Protein AF-A0AA87YTM0-F1 (afdb_monomer_lite)

Sequence (127 aa):
MCTIYFECGLRLPLPPLLIQCMHHYQLAIPQLMPNGMRVFLGLIVLAGEAGIKLSVDDLLAIYYPQENSKDKGRYSMYPRRKKQVVGEMKNADRYWQDHYFFMHVNEKSIGGLANAFYPLWGTLRKC

Structure (mmCIF, N/CA/C/O backbone):
data_AF-A0AA87YTM0-F1
#
_entry.id   AF-A0AA87YTM0-F1
#
loop_
_atom_site.group_PDB
_atom_site.id
_atom_site.type_symbol
_atom_site.label_atom_id
_atom_site.label_alt_id
_atom_site.label_comp_id
_atom_site.label_asym_id
_atom_site.label_entity_id
_atom_site.label_seq_id
_atom_site.pdbx_PDB_ins_code
_atom_site.Cartn_x
_atom_site.Cartn_y
_atom_site.Cartn_z
_atom_site.occupancy
_atom_site.B_iso_or_equiv
_atom_site.auth_seq_id
_atom_site.auth_comp_id
_atom_site.auth_asym_id
_atom_site.auth_atom_id
_atom_site.pdbx_PDB_model_num
ATOM 1 N N . MET A 1 1 ? 21.296 -19.669 4.370 1.00 29.45 1 MET A N 1
ATOM 2 C CA . MET A 1 1 ? 19.980 -19.775 3.701 1.00 29.45 1 MET A CA 1
ATOM 3 C C . MET A 1 1 ? 19.037 -18.797 4.378 1.00 29.45 1 MET A C 1
ATOM 5 O O . MET A 1 1 ? 18.770 -18.973 5.555 1.00 29.45 1 MET A O 1
ATOM 9 N N . CYS A 1 2 ? 18.636 -17.722 3.696 1.00 29.33 2 CYS A N 1
ATOM 10 C CA . CYS A 1 2 ? 17.727 -16.705 4.234 1.00 29.33 2 CYS A CA 1
ATOM 11 C C . CYS A 1 2 ? 16.368 -16.869 3.542 1.00 29.33 2 CYS A C 1
ATOM 13 O O . CYS A 1 2 ? 16.129 -16.307 2.478 1.00 29.33 2 CYS A O 1
ATOM 15 N N . THR A 1 3 ? 15.516 -17.722 4.103 1.00 32.91 3 THR A N 1
ATOM 16 C CA . THR A 1 3 ? 14.227 -18.151 3.532 1.00 32.91 3 THR A CA 1
ATOM 17 C C . THR A 1 3 ? 13.047 -17.348 4.096 1.00 32.91 3 THR A C 1
ATOM 19 O O . THR A 1 3 ? 11.972 -17.885 4.314 1.00 32.91 3 THR A O 1
ATOM 22 N N . ILE A 1 4 ? 13.222 -16.048 4.361 1.00 45.62 4 ILE A N 1
ATOM 23 C CA . ILE A 1 4 ? 12.243 -15.264 5.147 1.00 45.62 4 ILE A CA 1
ATOM 24 C C . ILE A 1 4 ? 11.186 -14.562 4.265 1.00 45.62 4 ILE A C 1
ATOM 26 O O . ILE A 1 4 ? 10.232 -13.981 4.772 1.00 45.62 4 ILE A O 1
ATOM 30 N N . TYR A 1 5 ? 11.292 -14.600 2.932 1.00 50.00 5 TYR A N 1
ATOM 31 C CA . TYR A 1 5 ? 10.434 -13.760 2.079 1.00 50.00 5 TYR A CA 1
ATOM 32 C C . TYR A 1 5 ? 8.954 -14.191 2.019 1.00 50.00 5 TYR A C 1
ATOM 34 O O . TYR A 1 5 ? 8.108 -13.359 1.700 1.00 50.00 5 TYR A O 1
ATOM 42 N N . PHE A 1 6 ? 8.615 -15.435 2.393 1.00 52.12 6 PHE A N 1
ATOM 43 C CA . PHE A 1 6 ? 7.236 -15.951 2.337 1.00 52.12 6 PHE A CA 1
ATOM 44 C C . PHE A 1 6 ? 6.718 -16.609 3.624 1.00 52.12 6 PHE A C 1
ATOM 46 O O . PHE A 1 6 ? 5.615 -17.150 3.598 1.00 52.12 6 PHE A O 1
ATOM 53 N N . GLU A 1 7 ? 7.418 -16.532 4.762 1.00 47.88 7 GLU A N 1
ATOM 54 C CA . GLU A 1 7 ? 6.869 -17.055 6.033 1.00 47.88 7 GLU A CA 1
ATOM 55 C C . GLU A 1 7 ? 5.583 -16.329 6.473 1.00 47.88 7 GLU A C 1
ATOM 57 O O . GLU A 1 7 ? 4.772 -16.888 7.203 1.00 47.88 7 GLU A O 1
ATOM 62 N N . CYS A 1 8 ? 5.326 -15.117 5.965 1.00 54.12 8 CYS A N 1
ATOM 63 C CA . CYS A 1 8 ? 4.053 -14.417 6.174 1.00 54.12 8 CYS A CA 1
ATOM 64 C C . CYS A 1 8 ? 2.902 -14.928 5.275 1.00 54.12 8 CYS A C 1
ATOM 66 O O . CYS A 1 8 ? 1.765 -14.481 5.435 1.00 54.12 8 CYS A O 1
ATOM 68 N N . GLY A 1 9 ? 3.189 -15.847 4.343 1.00 58.72 9 GLY A N 1
ATOM 69 C CA . GLY A 1 9 ? 2.250 -16.442 3.394 1.00 58.72 9 GLY A CA 1
ATOM 70 C C . GLY A 1 9 ? 1.859 -15.500 2.252 1.00 58.72 9 GLY A C 1
ATOM 71 O O . GLY A 1 9 ? 1.250 -14.453 2.463 1.00 58.72 9 GLY A O 1
ATOM 72 N N . LEU A 1 10 ? 2.148 -15.889 1.007 1.00 71.75 10 LEU A N 1
ATOM 73 C CA . LEU A 1 10 ? 1.472 -15.305 -0.154 1.00 71.75 10 LEU A CA 1
ATOM 74 C C . LEU A 1 10 ? -0.026 -15.628 -0.044 1.00 71.75 10 LEU A C 1
ATOM 76 O O . LEU A 1 10 ? -0.403 -16.798 -0.080 1.00 71.75 10 LEU A O 1
ATOM 80 N N . ARG A 1 11 ? -0.882 -14.608 0.074 1.00 76.00 11 ARG A N 1
ATOM 81 C CA . ARG A 1 11 ? -2.340 -14.792 0.089 1.00 76.00 11 ARG A CA 1
ATOM 82 C C . ARG A 1 11 ? -2.938 -14.394 -1.253 1.00 76.00 11 ARG A C 1
ATOM 84 O O . ARG A 1 11 ? -2.783 -13.251 -1.680 1.00 76.00 11 ARG A O 1
ATOM 91 N N . LEU A 1 12 ? -3.606 -15.356 -1.889 1.00 83.75 12 LEU A N 1
ATOM 92 C CA . LEU A 1 12 ? -4.377 -15.169 -3.112 1.00 83.75 12 LEU A CA 1
ATOM 93 C C . LEU A 1 12 ? -5.860 -15.493 -2.862 1.00 83.75 12 LEU A C 1
ATOM 95 O O . LEU A 1 12 ? -6.142 -16.438 -2.123 1.00 83.75 12 LEU A O 1
ATOM 99 N N . PRO A 1 13 ? -6.796 -14.754 -3.483 1.00 87.50 13 PRO A N 1
ATOM 100 C CA . PRO A 1 13 ? -6.552 -13.540 -4.262 1.00 87.50 13 PRO A CA 1
ATOM 101 C C . PRO A 1 13 ? -5.946 -12.426 -3.395 1.00 87.50 13 PRO A C 1
ATOM 103 O O . PRO A 1 13 ? -6.094 -12.421 -2.171 1.00 87.50 13 PRO A O 1
ATOM 106 N N . LEU A 1 14 ? -5.211 -11.509 -4.027 1.00 88.38 14 LEU A N 1
ATOM 107 C CA . LEU A 1 14 ? -4.641 -10.358 -3.337 1.00 88.38 14 LEU A CA 1
ATOM 108 C C . LEU A 1 14 ? -5.758 -9.578 -2.630 1.00 88.38 14 LEU A C 1
ATOM 110 O O . LEU A 1 14 ? -6.854 -9.456 -3.186 1.00 88.38 14 LEU A O 1
ATOM 114 N N . PRO A 1 15 ? -5.506 -9.023 -1.430 1.00 89.88 15 PRO A N 1
ATOM 115 C CA . PRO A 1 15 ? -6.541 -8.309 -0.703 1.00 89.88 15 PRO A CA 1
ATOM 116 C C . PRO A 1 15 ? -7.138 -7.166 -1.542 1.00 89.88 15 PRO A C 1
ATOM 118 O O . PRO A 1 15 ? -6.375 -6.334 -2.045 1.00 89.88 15 PRO A O 1
ATOM 121 N N . PRO A 1 16 ? -8.477 -7.060 -1.651 1.00 91.88 16 PRO A N 1
ATOM 122 C CA . PRO A 1 16 ? -9.138 -6.000 -2.411 1.00 91.88 16 PRO A CA 1
ATOM 123 C C . PRO A 1 16 ? -8.651 -4.597 -2.068 1.00 91.88 16 PRO A C 1
ATOM 125 O O . PRO A 1 16 ? -8.418 -3.771 -2.947 1.00 91.88 16 PRO A O 1
ATOM 128 N N . LEU A 1 17 ? -8.436 -4.368 -0.775 1.00 91.81 17 LEU A N 1
ATOM 129 C CA . LEU A 1 17 ? -8.009 -3.088 -0.243 1.00 91.81 17 LEU A CA 1
ATOM 130 C C . LEU A 1 17 ? -6.618 -2.679 -0.754 1.00 91.81 17 LEU A C 1
ATOM 132 O O . LEU A 1 17 ? -6.407 -1.519 -1.090 1.00 91.81 17 LEU A O 1
ATOM 136 N N . LEU A 1 18 ? -5.692 -3.636 -0.902 1.00 91.38 18 LEU A N 1
ATOM 137 C CA . LEU A 1 18 ? -4.386 -3.382 -1.513 1.00 91.38 18 LEU A CA 1
ATOM 138 C C . LEU A 1 18 ? -4.551 -2.942 -2.972 1.00 91.38 18 LEU A C 1
ATOM 140 O O . LEU A 1 18 ? -3.983 -1.931 -3.371 1.00 91.38 18 LEU A O 1
ATOM 144 N N . ILE A 1 19 ? -5.337 -3.683 -3.757 1.00 92.50 19 ILE A N 1
ATOM 145 C CA . ILE A 1 19 ? -5.548 -3.396 -5.184 1.00 92.50 19 ILE A CA 1
ATOM 146 C C . ILE A 1 19 ? -6.142 -1.993 -5.359 1.00 92.50 19 ILE A C 1
ATOM 148 O O . ILE A 1 19 ? -5.624 -1.190 -6.133 1.00 92.50 19 ILE A O 1
ATOM 152 N N . GLN A 1 20 ? -7.175 -1.670 -4.581 1.00 94.31 20 GLN A N 1
ATOM 153 C CA . GLN A 1 20 ? -7.848 -0.373 -4.624 1.00 94.31 20 GLN A CA 1
ATOM 154 C C . GLN A 1 20 ? -6.933 0.782 -4.193 1.00 94.31 20 GLN A C 1
ATOM 156 O O . GLN A 1 20 ? -6.939 1.834 -4.832 1.00 94.31 20 GLN A O 1
ATOM 161 N N . CYS A 1 21 ? -6.112 0.600 -3.156 1.00 93.69 21 CYS A N 1
ATOM 162 C CA . CYS A 1 21 ? -5.132 1.611 -2.755 1.00 93.69 21 CYS A CA 1
ATOM 163 C C . CYS A 1 21 ? -4.062 1.833 -3.828 1.00 93.69 21 CYS A C 1
ATOM 165 O O . CYS A 1 21 ? -3.731 2.977 -4.136 1.00 93.69 21 CYS A O 1
ATOM 167 N N . MET A 1 22 ? -3.536 0.763 -4.426 1.00 93.31 22 MET A N 1
ATOM 168 C CA . MET A 1 22 ? -2.539 0.878 -5.494 1.00 93.31 22 MET A CA 1
ATOM 169 C C . MET A 1 22 ? -3.121 1.570 -6.733 1.00 93.31 22 MET A C 1
ATOM 171 O O . MET A 1 22 ? -2.472 2.438 -7.316 1.00 93.31 22 MET A O 1
ATOM 175 N N . HIS A 1 23 ? -4.383 1.289 -7.062 1.00 94.12 23 HIS A N 1
ATOM 176 C CA . HIS A 1 23 ? -5.129 2.018 -8.085 1.00 94.12 23 HIS A CA 1
ATOM 177 C C . HIS A 1 23 ? -5.295 3.502 -7.764 1.00 94.12 23 HIS A C 1
ATOM 179 O O . HIS A 1 23 ? -5.056 4.347 -8.626 1.00 94.12 23 HIS A O 1
ATOM 185 N N . HIS A 1 24 ? -5.657 3.833 -6.522 1.00 93.94 24 HIS A N 1
ATOM 186 C CA . HIS A 1 24 ? -5.771 5.220 -6.074 1.00 93.94 24 HIS A CA 1
ATOM 187 C C . HIS A 1 24 ? -4.454 5.989 -6.277 1.00 93.94 24 HIS A C 1
ATOM 189 O O . HIS A 1 24 ? -4.457 7.091 -6.829 1.00 93.94 24 HIS A O 1
ATOM 195 N N . TYR A 1 25 ? -3.326 5.379 -5.906 1.00 93.06 25 TYR A N 1
ATOM 196 C CA . TYR A 1 25 ? -1.995 5.964 -6.082 1.00 93.06 25 TYR A CA 1
ATOM 197 C C . TYR A 1 25 ? -1.452 5.907 -7.516 1.00 93.06 25 TYR A C 1
ATOM 199 O O . TYR A 1 25 ? -0.405 6.507 -7.771 1.00 93.06 25 TYR A O 1
ATOM 207 N N . GLN A 1 26 ? -2.144 5.221 -8.434 1.00 93.75 26 GLN A N 1
ATOM 208 C CA . GLN A 1 26 ? -1.679 4.940 -9.798 1.00 93.75 26 GLN A CA 1
ATOM 209 C C . GLN A 1 26 ? -0.309 4.248 -9.821 1.00 93.75 26 GLN A C 1
ATOM 211 O O . GLN A 1 26 ? 0.568 4.572 -10.622 1.00 93.75 26 GLN A O 1
ATOM 216 N N . LEU A 1 27 ? -0.120 3.297 -8.907 1.00 93.81 27 LEU A N 1
ATOM 217 C CA . LEU A 1 27 ? 1.098 2.507 -8.792 1.00 93.81 27 LEU A CA 1
ATOM 218 C C . LEU A 1 27 ? 0.808 1.052 -9.137 1.00 93.81 27 LEU A C 1
ATOM 220 O O . LEU A 1 27 ? -0.177 0.476 -8.672 1.00 93.81 27 LEU A O 1
ATOM 224 N N . ALA A 1 28 ? 1.704 0.425 -9.893 1.00 90.81 28 ALA A N 1
ATOM 225 C CA . ALA A 1 28 ? 1.656 -1.020 -10.053 1.00 90.81 28 ALA A CA 1
ATOM 226 C C . ALA A 1 28 ? 2.074 -1.698 -8.740 1.00 90.81 28 ALA A C 1
ATOM 228 O O . ALA A 1 28 ? 3.002 -1.249 -8.066 1.00 90.81 28 ALA A O 1
ATOM 229 N N . ILE A 1 29 ? 1.442 -2.823 -8.393 1.00 89.00 29 ILE A N 1
ATOM 230 C CA . ILE A 1 29 ? 1.779 -3.599 -7.182 1.00 89.00 29 ILE A CA 1
ATOM 231 C C . ILE A 1 29 ? 3.286 -3.908 -7.077 1.00 89.00 29 ILE A C 1
ATOM 233 O O . ILE A 1 29 ? 3.837 -3.722 -5.994 1.00 89.00 29 ILE A O 1
ATOM 237 N N . PRO A 1 30 ? 4.001 -4.283 -8.160 1.00 87.25 30 PRO A N 1
ATOM 238 C CA . PRO A 1 30 ? 5.445 -4.504 -8.095 1.00 87.25 30 PRO A CA 1
ATOM 239 C C . PRO A 1 30 ? 6.251 -3.272 -7.668 1.00 87.25 30 PRO A C 1
ATOM 241 O O . PRO A 1 30 ? 7.353 -3.427 -7.155 1.00 87.25 30 PRO A O 1
ATOM 244 N N . GLN A 1 31 ? 5.747 -2.049 -7.853 1.00 90.88 31 GLN A N 1
ATOM 245 C CA . GLN A 1 31 ? 6.436 -0.839 -7.392 1.00 90.88 31 GLN A CA 1
ATOM 246 C C . GLN A 1 31 ? 6.445 -0.722 -5.863 1.00 90.88 31 GLN A C 1
ATOM 248 O O . GLN A 1 31 ? 7.236 0.043 -5.318 1.00 90.88 31 GLN A O 1
ATOM 253 N N . LEU A 1 32 ? 5.615 -1.493 -5.157 1.00 89.25 32 LEU A N 1
ATOM 254 C CA . LEU A 1 32 ? 5.630 -1.570 -3.705 1.00 89.25 32 LEU A CA 1
ATOM 255 C C . LEU A 1 32 ? 6.759 -2.496 -3.227 1.00 89.25 32 LEU A C 1
ATOM 257 O O . LEU A 1 32 ? 6.839 -3.668 -3.597 1.00 89.25 32 LEU A O 1
ATOM 261 N N . MET A 1 33 ? 7.630 -1.966 -2.373 1.00 87.88 33 MET A N 1
ATOM 262 C CA . MET A 1 33 ? 8.697 -2.737 -1.734 1.00 87.88 33 MET A CA 1
ATOM 263 C C . MET A 1 33 ? 8.122 -3.749 -0.727 1.00 87.88 33 MET A C 1
ATOM 265 O O . MET A 1 33 ? 7.034 -3.510 -0.189 1.00 87.88 33 MET A O 1
ATOM 269 N N . PRO A 1 34 ? 8.853 -4.827 -0.378 1.00 85.12 34 PRO A N 1
ATOM 270 C CA . PRO A 1 34 ? 8.355 -5.833 0.563 1.00 85.12 34 PRO A CA 1
ATOM 271 C C . PRO A 1 34 ? 7.940 -5.238 1.915 1.00 85.12 34 PRO A C 1
ATOM 273 O O . PRO A 1 34 ? 6.871 -5.563 2.424 1.00 85.12 34 PRO A O 1
ATOM 276 N N . ASN A 1 35 ? 8.707 -4.285 2.453 1.00 83.50 35 ASN A N 1
ATOM 277 C CA . ASN A 1 35 ? 8.313 -3.468 3.605 1.00 83.50 35 ASN A CA 1
ATOM 278 C C . ASN A 1 35 ? 6.930 -2.818 3.455 1.00 83.50 35 ASN A C 1
ATOM 280 O O . ASN A 1 35 ? 6.099 -2.919 4.355 1.00 83.50 35 ASN A O 1
ATOM 284 N N . GLY A 1 36 ? 6.661 -2.177 2.315 1.00 87.44 36 GLY A N 1
ATOM 285 C CA . GLY A 1 36 ? 5.357 -1.579 2.035 1.00 87.44 36 GLY A CA 1
ATOM 286 C C . GLY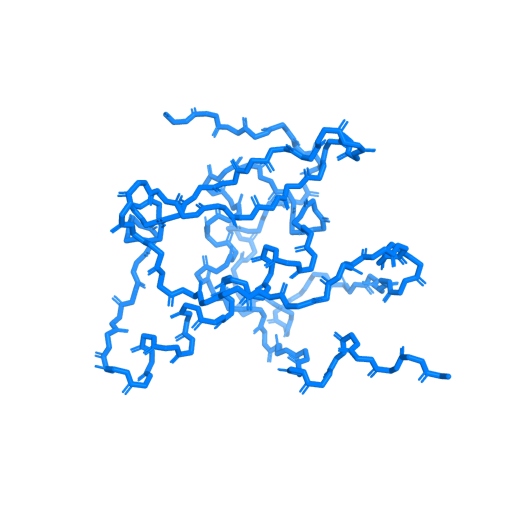 A 1 36 ? 4.241 -2.624 2.007 1.00 87.44 36 GLY A C 1
ATOM 287 O O . GLY A 1 36 ? 3.193 -2.416 2.616 1.00 87.44 36 GLY A O 1
ATOM 288 N N . MET A 1 37 ? 4.492 -3.775 1.377 1.00 87.12 37 MET A N 1
ATOM 289 C CA . MET A 1 37 ? 3.541 -4.889 1.328 1.00 87.12 37 MET A CA 1
ATOM 290 C C . MET A 1 37 ? 3.237 -5.441 2.727 1.00 87.12 37 MET A C 1
ATOM 292 O O . MET A 1 37 ? 2.073 -5.643 3.073 1.00 87.12 37 MET A O 1
ATOM 296 N N . ARG A 1 38 ? 4.263 -5.624 3.568 1.00 85.50 38 ARG A N 1
ATOM 297 C CA . ARG A 1 38 ? 4.102 -6.065 4.962 1.00 85.50 38 ARG A CA 1
ATOM 298 C C . ARG A 1 38 ? 3.265 -5.087 5.777 1.00 85.50 38 ARG A C 1
ATOM 300 O O . ARG A 1 38 ? 2.439 -5.529 6.567 1.00 85.50 38 ARG A O 1
ATOM 307 N N . VAL A 1 39 ? 3.445 -3.779 5.582 1.00 87.62 39 VAL A N 1
ATOM 308 C CA . VAL A 1 39 ? 2.626 -2.761 6.257 1.00 87.62 39 VAL A CA 1
ATOM 309 C C . VAL A 1 39 ? 1.159 -2.899 5.848 1.00 87.62 39 VAL A C 1
ATOM 311 O O . VAL A 1 39 ? 0.305 -2.983 6.725 1.00 87.62 39 VAL A O 1
ATOM 314 N N . PHE A 1 40 ? 0.859 -2.993 4.548 1.00 89.06 40 PHE A N 1
ATOM 315 C CA . PHE A 1 40 ? -0.517 -3.191 4.072 1.00 89.06 40 PHE A CA 1
ATOM 316 C C . PHE A 1 40 ? -1.160 -4.451 4.658 1.00 89.06 40 PHE A C 1
ATOM 318 O O . PHE A 1 40 ? -2.260 -4.388 5.204 1.00 89.06 40 PHE A O 1
ATOM 325 N N . LEU A 1 41 ? -0.471 -5.591 4.563 1.00 87.62 41 LEU A N 1
ATOM 326 C CA . LEU A 1 41 ? -0.984 -6.860 5.077 1.00 87.62 41 LEU A CA 1
ATOM 327 C C . LEU A 1 41 ? -1.148 -6.827 6.600 1.00 87.62 41 LEU A C 1
ATOM 329 O O . LEU A 1 41 ? -2.170 -7.285 7.105 1.00 87.62 41 LEU A O 1
ATOM 333 N N . GLY A 1 42 ? -0.191 -6.238 7.318 1.00 87.62 42 GLY A N 1
ATOM 334 C CA . GLY A 1 42 ? -0.259 -6.064 8.766 1.00 87.62 42 GLY A CA 1
ATOM 335 C C . GLY A 1 42 ? -1.464 -5.229 9.190 1.00 87.62 42 GLY A C 1
ATOM 336 O O . GLY A 1 42 ? -2.183 -5.626 10.098 1.00 87.62 42 GLY A O 1
ATOM 337 N N . LEU A 1 43 ? -1.745 -4.123 8.494 1.00 89.94 43 LEU A N 1
ATOM 338 C CA . LEU A 1 43 ? -2.924 -3.293 8.763 1.00 89.94 43 LEU A CA 1
ATOM 339 C C . LEU A 1 43 ? -4.234 -4.054 8.537 1.00 89.94 43 LEU A C 1
ATOM 341 O O . LEU A 1 43 ? -5.138 -3.964 9.362 1.00 89.94 43 LEU A O 1
ATOM 345 N N . ILE A 1 44 ? -4.326 -4.821 7.449 1.00 89.56 44 ILE A N 1
ATOM 346 C CA . ILE A 1 44 ? -5.515 -5.625 7.134 1.00 89.56 44 ILE A CA 1
ATOM 347 C C . ILE A 1 44 ? -5.749 -6.700 8.201 1.00 89.56 44 ILE A C 1
ATOM 349 O O . ILE A 1 44 ? -6.881 -6.872 8.647 1.00 89.56 44 ILE A O 1
ATOM 353 N N . VAL A 1 45 ? -4.694 -7.408 8.621 1.00 88.56 45 VAL A N 1
ATOM 354 C CA . VAL A 1 45 ? -4.786 -8.442 9.663 1.00 88.56 45 VAL A CA 1
ATOM 355 C C . VAL A 1 45 ? -5.181 -7.827 11.003 1.00 88.56 45 VAL A C 1
ATOM 357 O O . VAL A 1 45 ? -6.168 -8.265 11.585 1.00 88.56 45 VAL A O 1
ATOM 360 N N . LEU A 1 46 ? -4.488 -6.771 11.443 1.00 90.56 46 LEU A N 1
ATOM 361 C CA . LEU A 1 46 ? -4.778 -6.092 12.711 1.00 90.56 46 LEU A CA 1
ATOM 362 C C . LEU A 1 46 ? -6.208 -5.547 12.760 1.00 90.56 46 LEU A C 1
ATOM 364 O O . LEU A 1 46 ? -6.888 -5.671 13.775 1.00 90.56 46 LEU A O 1
ATOM 368 N N . ALA A 1 47 ? -6.689 -4.957 11.664 1.00 91.81 47 ALA A N 1
ATOM 369 C CA . ALA A 1 47 ? -8.064 -4.485 11.592 1.00 91.81 47 ALA A CA 1
ATOM 370 C C . ALA A 1 47 ? -9.072 -5.637 11.650 1.00 91.81 47 ALA A C 1
ATOM 372 O O . ALA A 1 47 ? -10.064 -5.533 12.366 1.00 91.81 47 ALA A O 1
ATOM 373 N N . GLY A 1 48 ? -8.796 -6.746 10.956 1.00 91.06 48 GLY A N 1
ATOM 374 C CA . GLY A 1 48 ? -9.617 -7.953 11.024 1.00 91.06 48 GLY A CA 1
ATOM 375 C C . GLY A 1 48 ? -9.707 -8.524 12.441 1.00 91.06 48 GLY A C 1
ATOM 376 O O . GLY A 1 48 ? -10.805 -8.824 12.904 1.00 91.06 48 GLY A O 1
ATOM 377 N N . GLU A 1 49 ? -8.582 -8.605 13.153 1.00 91.06 49 GLU A N 1
ATOM 378 C CA . GLU A 1 49 ? -8.524 -9.044 14.556 1.00 91.06 49 GLU A CA 1
ATOM 379 C C . GLU A 1 49 ? -9.282 -8.097 15.498 1.00 91.06 49 GLU A C 1
ATOM 381 O O . GLU A 1 49 ? -9.914 -8.546 16.452 1.00 91.06 49 GLU A O 1
ATOM 386 N N . ALA A 1 50 ? -9.278 -6.795 15.206 1.00 93.44 50 ALA A N 1
ATOM 387 C CA . ALA A 1 50 ? -10.021 -5.787 15.959 1.00 93.44 50 ALA A CA 1
ATOM 388 C C . ALA A 1 50 ? -11.511 -5.678 15.568 1.00 93.44 50 ALA A C 1
ATOM 390 O O . ALA A 1 50 ? -12.229 -4.857 16.139 1.00 93.44 50 ALA A O 1
ATOM 391 N N . GLY A 1 51 ? -11.989 -6.445 14.580 1.00 95.38 51 GLY A N 1
ATOM 392 C CA . GLY A 1 51 ? -13.354 -6.322 14.051 1.00 95.38 51 GLY A CA 1
ATOM 393 C C . GLY A 1 51 ? -13.617 -5.014 13.290 1.00 95.38 51 GLY A C 1
ATOM 394 O O . GLY A 1 51 ? -14.768 -4.613 13.115 1.00 95.38 51 GLY A O 1
ATOM 395 N N . ILE A 1 52 ? -12.561 -4.334 12.837 1.00 94.50 52 ILE A N 1
ATOM 396 C CA . ILE A 1 52 ? -12.620 -3.063 12.114 1.00 94.50 52 ILE A CA 1
ATOM 397 C C . ILE A 1 52 ? -12.603 -3.333 10.609 1.00 94.50 52 ILE A C 1
ATOM 399 O O . ILE A 1 52 ? -11.711 -3.991 10.074 1.00 94.50 52 ILE A O 1
ATOM 403 N N . LYS A 1 53 ? -13.564 -2.750 9.892 1.00 93.56 53 LYS A N 1
ATOM 404 C CA . LYS A 1 53 ? -13.566 -2.744 8.428 1.00 93.56 53 LYS A CA 1
ATOM 405 C C . LYS A 1 53 ? -12.805 -1.523 7.917 1.00 93.56 53 LYS A C 1
ATOM 407 O O . LYS A 1 53 ? -13.351 -0.428 7.912 1.00 93.56 53 LYS A O 1
ATOM 412 N N . LEU A 1 54 ? -11.567 -1.724 7.467 1.00 93.56 54 LEU A N 1
ATOM 413 C CA . LEU A 1 54 ? -10.782 -0.660 6.834 1.00 93.56 54 LEU A CA 1
ATOM 414 C C . LEU A 1 54 ? -11.312 -0.320 5.438 1.00 93.56 54 LEU A C 1
ATOM 416 O O . LEU A 1 54 ? -11.544 -1.207 4.611 1.00 93.56 54 LEU A O 1
ATOM 420 N N . SER A 1 55 ? -11.434 0.975 5.171 1.00 95.06 55 SER A N 1
ATOM 421 C CA . SER A 1 55 ? -11.614 1.540 3.836 1.00 95.06 55 SER A CA 1
ATOM 422 C C . SER A 1 55 ? -10.283 2.021 3.244 1.00 95.06 55 SER A C 1
ATOM 424 O O . SER A 1 55 ? -9.253 2.079 3.922 1.00 95.06 55 SER A O 1
ATOM 426 N N . VAL A 1 56 ? -10.299 2.375 1.953 1.00 93.94 56 VAL A N 1
ATOM 427 C CA . VAL A 1 56 ? -9.152 3.023 1.298 1.00 93.94 56 VAL A CA 1
ATOM 428 C C . VAL A 1 56 ? -8.824 4.333 2.012 1.00 93.94 56 VAL A C 1
ATOM 430 O O . VAL A 1 56 ? -7.667 4.546 2.356 1.00 93.94 56 VAL A O 1
ATOM 433 N N . ASP A 1 57 ? -9.826 5.163 2.307 1.00 94.81 57 ASP A N 1
ATOM 434 C CA . ASP A 1 57 ? -9.634 6.465 2.954 1.00 94.81 57 ASP A CA 1
ATOM 435 C C . ASP A 1 57 ? -8.990 6.340 4.338 1.00 94.81 57 ASP A C 1
ATOM 437 O O . ASP A 1 57 ? -8.100 7.125 4.672 1.00 94.81 57 ASP A O 1
ATOM 441 N N . ASP A 1 58 ? -9.353 5.307 5.107 1.00 94.75 58 ASP A N 1
ATOM 442 C CA . ASP A 1 58 ? -8.707 5.021 6.391 1.00 94.75 58 ASP A CA 1
ATOM 443 C C . ASP A 1 58 ? -7.209 4.788 6.202 1.00 94.75 58 ASP A C 1
ATOM 445 O O . ASP A 1 58 ? -6.396 5.425 6.874 1.00 94.75 58 ASP A O 1
ATOM 449 N N . LEU A 1 59 ? -6.829 3.931 5.245 1.00 92.81 59 LEU A N 1
ATOM 450 C CA . LEU A 1 59 ? -5.426 3.654 4.933 1.00 92.81 59 LEU A CA 1
ATOM 451 C C . LEU A 1 59 ? -4.681 4.907 4.475 1.00 92.81 59 LEU A C 1
ATOM 453 O O . LEU A 1 59 ? -3.577 5.162 4.963 1.00 92.81 59 LEU A O 1
ATOM 457 N N . LEU A 1 60 ? -5.289 5.708 3.596 1.00 92.25 60 LEU A N 1
ATOM 458 C CA . LEU A 1 60 ? -4.723 6.977 3.131 1.00 92.25 60 LEU A CA 1
ATOM 459 C C . LEU A 1 60 ? -4.526 7.972 4.286 1.00 92.25 60 LEU A C 1
ATOM 461 O O . LEU A 1 60 ? -3.611 8.803 4.230 1.00 92.25 60 LEU A O 1
ATOM 465 N N . ALA A 1 61 ? -5.361 7.903 5.327 1.00 92.88 61 ALA A N 1
ATOM 466 C CA . ALA A 1 61 ? -5.286 8.750 6.514 1.00 92.88 61 ALA A CA 1
ATOM 467 C C . ALA A 1 61 ? -4.216 8.300 7.525 1.00 92.88 61 ALA A C 1
ATOM 469 O O . ALA A 1 61 ? -3.746 9.124 8.317 1.00 92.88 61 ALA A O 1
ATOM 470 N N . ILE A 1 62 ? -3.797 7.029 7.504 1.00 94.31 62 ILE A N 1
ATOM 471 C CA . ILE A 1 62 ? -2.781 6.506 8.433 1.00 94.31 62 ILE A CA 1
ATOM 472 C C . ILE A 1 62 ? -1.399 6.328 7.806 1.00 94.31 62 ILE A C 1
ATOM 474 O O . ILE A 1 62 ? -0.407 6.577 8.490 1.00 94.31 62 ILE A O 1
ATOM 478 N N . TYR A 1 63 ? -1.308 5.967 6.527 1.00 93.94 63 TYR A N 1
ATOM 479 C CA . TYR A 1 63 ? -0.045 5.737 5.824 1.00 93.94 63 TYR A CA 1
ATOM 480 C C . TYR A 1 63 ? -0.033 6.423 4.453 1.00 93.94 63 TYR A C 1
ATOM 482 O O . TYR A 1 63 ? -1.067 6.778 3.891 1.00 93.94 63 TYR A O 1
ATOM 490 N N . TYR A 1 64 ? 1.166 6.634 3.918 1.00 93.12 64 TYR A N 1
ATOM 491 C CA . TYR A 1 64 ? 1.372 7.139 2.565 1.00 93.12 64 TYR A CA 1
ATOM 492 C C . TYR A 1 64 ? 2.606 6.486 1.925 1.00 93.12 64 TYR A C 1
ATOM 494 O O . TYR A 1 64 ? 3.557 6.144 2.634 1.00 93.12 64 TYR A O 1
ATOM 502 N N . PRO A 1 65 ? 2.613 6.297 0.597 1.00 93.25 65 PRO A N 1
ATOM 503 C CA . PRO A 1 65 ? 3.778 5.824 -0.126 1.00 93.25 65 PRO A CA 1
ATOM 504 C C . PRO A 1 65 ? 4.825 6.933 -0.224 1.00 93.25 65 PRO A C 1
ATOM 506 O O . PRO A 1 65 ? 4.519 8.086 -0.533 1.00 93.25 65 PRO A O 1
ATOM 509 N N . GLN A 1 66 ? 6.081 6.563 -0.020 1.00 92.12 66 GLN A N 1
ATOM 510 C CA . GLN A 1 66 ? 7.234 7.417 -0.263 1.00 92.12 66 GLN A CA 1
ATOM 511 C C . GLN A 1 66 ? 8.217 6.673 -1.160 1.00 92.12 66 GLN A C 1
ATOM 513 O O . GLN A 1 66 ? 8.505 5.494 -0.940 1.00 92.12 66 GLN A O 1
ATOM 518 N N . GLU A 1 67 ? 8.706 7.367 -2.185 1.00 92.81 67 GLU A N 1
ATOM 519 C CA . GLU A 1 67 ? 9.684 6.813 -3.116 1.00 92.81 67 GLU A CA 1
ATOM 520 C C . GLU A 1 67 ? 11.014 6.555 -2.404 1.00 92.81 67 GLU A C 1
ATOM 522 O O . GLU A 1 67 ? 11.476 7.362 -1.589 1.00 92.81 67 GLU A O 1
ATOM 527 N N . ASN A 1 68 ? 11.635 5.422 -2.713 1.00 89.31 68 ASN A N 1
ATOM 528 C CA . ASN A 1 68 ? 12.941 5.080 -2.189 1.00 89.31 68 ASN A CA 1
ATOM 529 C C . ASN A 1 68 ? 14.022 5.920 -2.882 1.00 89.31 68 ASN A C 1
ATOM 531 O O . ASN A 1 68 ? 14.143 5.925 -4.104 1.00 89.31 68 ASN A O 1
ATOM 535 N N . SER A 1 69 ? 14.863 6.595 -2.097 1.00 87.62 69 SER A N 1
ATOM 536 C CA . SER A 1 69 ? 15.938 7.437 -2.635 1.00 87.62 69 SER A CA 1
ATOM 537 C C . SER A 1 69 ? 17.037 6.653 -3.361 1.00 87.62 69 SER A C 1
ATOM 539 O O . SER A 1 69 ? 17.735 7.224 -4.198 1.00 87.62 69 SER A O 1
ATOM 541 N N . LYS A 1 70 ? 17.199 5.362 -3.049 1.00 86.75 70 LYS A N 1
ATOM 542 C CA . LYS A 1 70 ? 18.209 4.465 -3.632 1.00 86.75 70 LYS A CA 1
ATOM 543 C C . LYS A 1 70 ? 17.659 3.571 -4.747 1.00 86.75 70 LYS A C 1
ATOM 545 O O . LYS A 1 70 ? 18.454 2.970 -5.458 1.00 86.75 70 LYS A O 1
ATOM 550 N N . ASP A 1 71 ? 16.338 3.476 -4.891 1.00 86.94 71 ASP A N 1
ATOM 551 C CA . ASP A 1 71 ? 15.667 2.608 -5.867 1.00 86.94 71 ASP A CA 1
ATOM 552 C C . ASP A 1 71 ? 14.451 3.344 -6.455 1.00 86.94 71 ASP A C 1
ATOM 554 O O . ASP A 1 71 ? 13.327 3.249 -5.955 1.00 86.94 71 ASP A O 1
ATOM 558 N N . LYS A 1 72 ? 14.711 4.174 -7.475 1.00 89.69 72 LYS A N 1
ATOM 559 C CA . LYS A 1 72 ? 13.697 5.042 -8.092 1.00 89.69 72 LYS A CA 1
ATOM 560 C C . LYS A 1 72 ? 12.561 4.225 -8.706 1.00 89.69 72 LYS A C 1
ATOM 562 O O . LYS A 1 72 ? 12.776 3.174 -9.304 1.00 89.69 72 LYS A O 1
ATOM 567 N N . GLY A 1 73 ? 11.341 4.735 -8.587 1.00 90.19 73 GLY A N 1
ATOM 568 C CA . GLY A 1 73 ? 10.124 4.047 -9.008 1.00 90.19 73 GLY A CA 1
ATOM 569 C C . GLY A 1 73 ? 9.668 2.941 -8.053 1.00 90.19 73 GLY A C 1
ATOM 570 O O . GLY A 1 73 ? 8.649 2.305 -8.337 1.00 90.19 73 GLY A O 1
ATOM 571 N N . ARG A 1 74 ? 10.375 2.718 -6.933 1.00 90.25 74 ARG A N 1
ATOM 572 C CA . ARG A 1 74 ? 9.930 1.849 -5.837 1.00 90.25 74 ARG A CA 1
ATOM 573 C C . ARG A 1 74 ? 9.477 2.662 -4.639 1.00 90.25 74 ARG A C 1
ATOM 575 O O . ARG A 1 74 ? 10.074 3.677 -4.290 1.00 90.25 74 ARG A O 1
ATOM 582 N N . TYR A 1 75 ? 8.451 2.165 -3.967 1.00 91.44 75 TYR A N 1
ATOM 583 C CA . TYR A 1 75 ? 7.776 2.862 -2.884 1.00 91.44 75 TYR A CA 1
ATOM 584 C C . TYR A 1 75 ? 7.708 1.992 -1.634 1.00 91.44 75 TYR A C 1
ATOM 586 O O . TYR A 1 75 ? 7.437 0.793 -1.697 1.00 91.44 75 TYR A O 1
ATOM 594 N N . SER A 1 76 ? 7.933 2.611 -0.481 1.00 89.56 76 SER A N 1
ATOM 595 C CA . SER A 1 76 ? 7.635 2.035 0.834 1.00 89.56 76 SER A CA 1
ATOM 596 C C . SER A 1 76 ? 6.490 2.805 1.484 1.00 89.56 76 SER A C 1
ATOM 598 O O . SER A 1 76 ? 6.266 3.970 1.162 1.00 89.56 76 SER A O 1
ATOM 600 N N . MET A 1 77 ? 5.770 2.163 2.401 1.00 90.69 77 MET A N 1
ATOM 601 C CA . MET A 1 77 ? 4.677 2.801 3.135 1.00 90.69 77 MET A CA 1
ATOM 602 C C . MET A 1 77 ? 5.197 3.384 4.441 1.00 90.69 77 MET A C 1
ATOM 604 O O . MET A 1 77 ? 5.755 2.660 5.264 1.00 90.69 77 MET A O 1
ATOM 608 N N . TYR A 1 78 ? 4.968 4.677 4.643 1.00 90.50 78 TYR A N 1
ATOM 609 C CA . TYR A 1 78 ? 5.352 5.388 5.854 1.00 90.50 78 TYR A CA 1
ATOM 610 C C . TYR A 1 78 ? 4.118 5.838 6.628 1.00 90.50 78 TYR A C 1
ATOM 612 O O . TYR A 1 78 ? 3.138 6.277 6.018 1.00 90.50 78 TYR A O 1
ATOM 620 N N . PRO A 1 79 ? 4.139 5.743 7.967 1.00 93.25 79 PRO A N 1
ATOM 621 C CA . PRO A 1 79 ? 3.043 6.239 8.774 1.00 93.25 79 PRO A CA 1
ATOM 622 C C . PRO A 1 79 ? 2.988 7.762 8.680 1.00 93.25 79 PRO A C 1
ATOM 624 O O . PRO A 1 79 ? 4.011 8.455 8.674 1.00 93.25 79 PRO A O 1
ATOM 627 N N . ARG A 1 80 ? 1.776 8.309 8.670 1.00 93.00 80 ARG A N 1
ATOM 628 C CA . ARG A 1 80 ? 1.576 9.735 8.914 1.00 93.00 80 ARG A CA 1
ATOM 629 C C . ARG A 1 80 ? 1.943 10.070 10.360 1.00 93.00 80 ARG A C 1
ATOM 631 O O . ARG A 1 80 ? 2.008 9.209 11.240 1.00 93.00 80 ARG A O 1
ATOM 638 N N . ARG A 1 81 ? 2.200 11.354 10.618 1.00 92.12 81 ARG A N 1
ATOM 639 C CA . ARG A 1 81 ? 2.667 11.850 11.920 1.00 92.12 81 ARG A CA 1
ATOM 640 C C . ARG A 1 81 ? 1.773 11.340 13.062 1.00 92.12 81 ARG A C 1
ATOM 642 O O . ARG A 1 81 ? 0.588 11.658 13.093 1.00 92.12 81 ARG A O 1
ATOM 649 N N . LYS A 1 82 ? 2.366 10.605 14.015 1.00 89.31 82 LYS A N 1
ATOM 650 C CA . LYS A 1 82 ? 1.685 9.989 15.177 1.00 89.31 82 LYS A CA 1
ATOM 651 C C . LYS A 1 82 ? 0.588 8.964 14.812 1.00 89.31 82 LYS A C 1
ATOM 653 O O . LYS A 1 82 ? -0.350 8.782 15.580 1.00 89.31 82 LYS A O 1
ATOM 658 N N . LYS A 1 83 ? 0.685 8.311 13.647 1.00 91.38 83 LYS A N 1
ATOM 659 C CA . LYS A 1 83 ? -0.261 7.282 13.163 1.00 91.38 83 LYS A CA 1
ATOM 660 C C . LYS A 1 83 ? 0.406 5.925 12.903 1.00 91.38 83 LYS A C 1
ATOM 662 O O . LYS A 1 83 ? -0.102 5.129 12.124 1.00 91.38 83 LYS A O 1
ATOM 667 N N . GLN A 1 84 ? 1.558 5.661 13.519 1.00 90.44 84 GLN A N 1
ATOM 668 C CA . GLN A 1 84 ? 2.218 4.366 13.387 1.00 90.44 84 GLN A CA 1
ATOM 669 C C . GLN A 1 84 ? 1.397 3.289 14.101 1.00 90.44 84 GLN A C 1
ATOM 671 O O . GLN A 1 84 ? 1.205 3.359 15.311 1.00 90.44 84 GLN A O 1
ATOM 676 N N . VAL A 1 85 ? 0.916 2.317 13.328 1.00 87.94 85 VAL A N 1
ATOM 677 C CA . VAL A 1 85 ? 0.143 1.167 13.823 1.00 87.94 85 VAL A CA 1
ATOM 678 C C . VAL A 1 85 ? 0.986 -0.100 13.738 1.00 87.94 85 VAL A C 1
ATOM 680 O O . VAL A 1 85 ? 1.062 -0.871 14.687 1.00 87.94 85 VAL A O 1
ATOM 683 N N . VAL A 1 86 ? 1.669 -0.292 12.608 1.00 83.75 86 VAL A N 1
ATOM 684 C CA . VAL A 1 86 ? 2.604 -1.400 12.412 1.00 83.75 86 VAL A CA 1
ATOM 685 C C . VAL A 1 86 ? 3.969 -0.998 12.973 1.00 83.75 86 VAL A C 1
ATOM 687 O O . VAL A 1 86 ? 4.528 0.037 12.591 1.00 83.75 86 VAL A O 1
ATOM 690 N N . GLY A 1 87 ? 4.478 -1.806 13.907 1.00 79.56 87 GL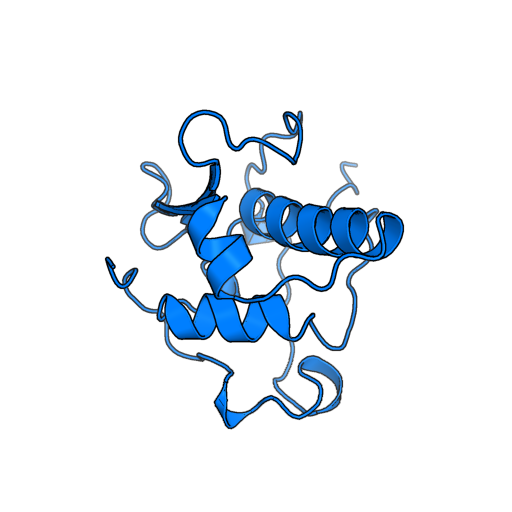Y A N 1
ATOM 691 C CA . GLY A 1 87 ? 5.771 -1.601 14.564 1.00 79.56 87 GLY A CA 1
ATOM 692 C C . GLY A 1 87 ? 6.968 -1.686 13.613 1.00 79.56 87 GLY A C 1
ATOM 693 O O . GLY A 1 87 ? 6.834 -1.976 12.423 1.00 79.56 87 GLY A O 1
ATOM 694 N N . GLU A 1 88 ? 8.159 -1.414 14.145 1.00 70.31 88 GLU A N 1
ATOM 695 C CA . GLU A 1 88 ? 9.398 -1.450 13.366 1.00 70.31 88 GLU A CA 1
ATOM 696 C C . GLU A 1 88 ? 9.686 -2.848 12.805 1.00 70.31 88 GLU A C 1
ATOM 698 O O . GLU A 1 88 ? 9.622 -3.859 13.508 1.00 70.31 88 GLU A O 1
ATOM 703 N N . MET A 1 89 ? 10.046 -2.901 11.522 1.00 71.69 89 MET A N 1
ATOM 704 C CA . MET A 1 89 ? 10.450 -4.132 10.850 1.00 71.69 89 MET A CA 1
ATOM 705 C C . MET A 1 89 ? 11.974 -4.240 10.860 1.00 71.69 89 MET A C 1
ATOM 707 O O . MET A 1 89 ? 12.671 -3.357 10.368 1.00 71.69 89 MET A O 1
ATOM 711 N N . LYS A 1 90 ? 12.499 -5.339 11.412 1.00 59.41 90 LYS A N 1
ATOM 712 C CA . LYS A 1 90 ? 13.946 -5.536 11.625 1.00 59.41 90 LYS A CA 1
ATOM 713 C C . LYS A 1 90 ? 14.733 -5.903 10.357 1.00 59.41 90 LYS A C 1
ATOM 715 O O . LYS A 1 90 ? 15.959 -5.853 10.372 1.00 59.41 90 LYS A O 1
ATOM 720 N N . ASN A 1 91 ? 14.058 -6.259 9.263 1.00 62.53 91 ASN A N 1
ATOM 721 C CA . ASN A 1 91 ? 14.715 -6.781 8.066 1.00 62.53 91 ASN A CA 1
ATOM 722 C C . ASN A 1 91 ? 14.931 -5.691 7.015 1.00 62.53 91 ASN A C 1
ATOM 724 O O . ASN A 1 91 ? 13.988 -5.140 6.450 1.00 62.53 91 ASN A O 1
ATOM 728 N N . ALA A 1 92 ? 16.203 -5.419 6.717 1.00 64.50 92 ALA A N 1
ATOM 729 C CA . ALA A 1 92 ? 16.575 -4.679 5.524 1.00 64.50 92 ALA A CA 1
ATOM 730 C C . ALA A 1 92 ? 16.338 -5.593 4.316 1.00 64.50 92 ALA A C 1
ATOM 732 O O . ALA A 1 92 ? 17.088 -6.547 4.124 1.00 64.50 92 ALA A O 1
ATOM 733 N N . ASP A 1 93 ? 15.307 -5.302 3.522 1.00 72.44 93 ASP A N 1
ATOM 734 C CA . ASP A 1 93 ? 14.927 -6.029 2.301 1.00 72.44 93 ASP A CA 1
ATOM 735 C C . ASP A 1 93 ? 15.978 -5.872 1.181 1.00 72.44 93 ASP A C 1
ATOM 737 O O . ASP A 1 93 ? 15.663 -5.477 0.069 1.00 72.44 93 ASP A O 1
ATOM 741 N N . ARG A 1 94 ? 17.269 -6.078 1.445 1.00 74.62 94 ARG A N 1
ATOM 742 C CA . ARG A 1 94 ? 18.301 -5.943 0.407 1.00 74.62 94 ARG A CA 1
ATOM 743 C C . ARG A 1 94 ? 18.134 -7.049 -0.628 1.00 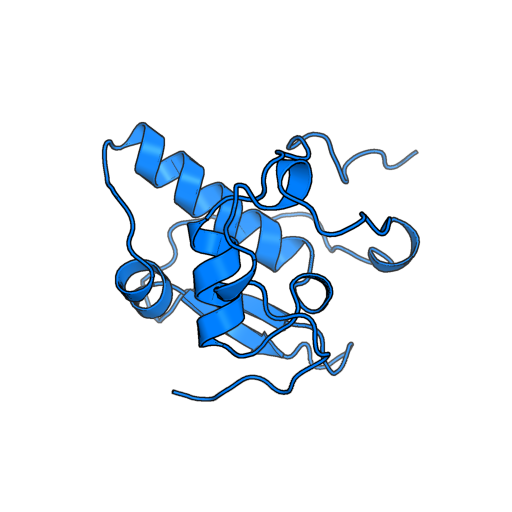74.62 94 ARG A C 1
ATOM 745 O O . ARG A 1 94 ? 17.891 -8.191 -0.253 1.00 74.62 94 ARG A O 1
ATOM 752 N N . TYR A 1 95 ? 18.321 -6.700 -1.901 1.00 77.38 95 TYR A N 1
ATOM 753 C CA . TYR A 1 95 ? 18.230 -7.633 -3.032 1.00 77.38 95 TYR A CA 1
ATOM 754 C C . TYR A 1 95 ? 16.877 -8.345 -3.130 1.00 77.38 95 TYR A C 1
ATOM 756 O O . TYR A 1 95 ? 16.770 -9.435 -3.681 1.00 77.38 95 TYR A O 1
ATOM 764 N N . TRP A 1 96 ? 15.816 -7.728 -2.599 1.00 78.12 96 TRP A N 1
ATOM 765 C CA . TRP A 1 96 ? 14.476 -8.294 -2.670 1.00 78.12 96 TRP A CA 1
ATOM 766 C C . TRP A 1 96 ? 14.054 -8.601 -4.107 1.00 78.12 96 TRP A C 1
ATOM 768 O O . TRP A 1 96 ? 13.301 -9.542 -4.329 1.00 78.12 96 TRP A O 1
ATOM 778 N N . GLN A 1 97 ? 14.549 -7.824 -5.074 1.00 77.31 97 GLN A N 1
ATOM 779 C CA . GLN A 1 97 ? 14.225 -7.928 -6.494 1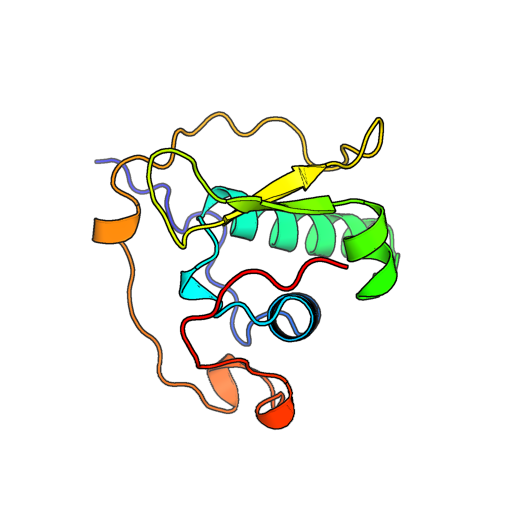.00 77.31 97 GLN A CA 1
ATOM 780 C C . GLN A 1 97 ? 14.606 -9.297 -7.079 1.00 77.31 97 GLN A C 1
ATOM 782 O O . GLN A 1 97 ? 13.890 -9.795 -7.944 1.00 77.31 97 GLN A O 1
ATOM 787 N N . ASP A 1 98 ? 15.658 -9.933 -6.553 1.00 80.06 98 ASP A N 1
ATOM 788 C CA . ASP A 1 98 ? 16.149 -11.243 -7.007 1.00 80.06 98 ASP A CA 1
ATOM 789 C C . ASP A 1 98 ? 15.242 -12.404 -6.558 1.00 80.06 98 ASP A C 1
ATOM 791 O O . ASP A 1 98 ? 15.404 -13.545 -6.989 1.00 80.06 98 ASP A O 1
ATOM 795 N N . HIS A 1 99 ? 14.272 -12.122 -5.685 1.00 74.12 99 HIS A N 1
ATOM 796 C CA . HIS A 1 99 ? 13.376 -13.109 -5.083 1.00 74.12 99 HIS A CA 1
ATOM 797 C C . HIS A 1 99 ? 11.910 -12.937 -5.511 1.00 74.12 99 HIS A C 1
ATOM 799 O O . HIS A 1 99 ? 11.019 -13.550 -4.918 1.00 74.12 99 HIS A O 1
ATOM 805 N N . TYR A 1 100 ? 11.637 -12.104 -6.523 1.00 72.00 100 TYR A N 1
ATOM 806 C CA . TYR A 1 100 ? 10.282 -11.891 -7.039 1.00 72.00 100 TYR A CA 1
ATOM 807 C C . TYR A 1 100 ? 9.906 -12.926 -8.097 1.00 72.00 100 TYR A C 1
ATOM 809 O O . TYR A 1 100 ? 10.730 -13.384 -8.885 1.00 72.00 100 TYR A O 1
ATOM 817 N N . PHE A 1 101 ? 8.615 -13.243 -8.147 1.00 74.06 101 PHE A N 1
ATOM 818 C CA . PHE A 1 101 ? 8.001 -13.987 -9.237 1.00 74.06 101 PHE A CA 1
ATOM 819 C C . PHE A 1 101 ? 6.848 -13.167 -9.817 1.00 74.06 101 PHE A C 1
ATOM 821 O O . PHE A 1 101 ? 6.209 -12.371 -9.124 1.00 74.06 101 PHE A O 1
ATOM 828 N N . PHE A 1 102 ? 6.580 -13.363 -11.103 1.00 75.62 102 PHE A N 1
ATOM 829 C CA . PHE A 1 102 ? 5.434 -12.764 -11.773 1.00 75.62 102 PHE A CA 1
ATOM 830 C C . PHE A 1 102 ? 4.265 -13.742 -11.747 1.00 75.62 102 PHE A C 1
ATOM 832 O O . PHE A 1 102 ? 4.438 -14.946 -11.921 1.00 75.62 102 PHE A O 1
ATOM 839 N N . MET A 1 103 ? 3.064 -13.215 -11.539 1.00 78.12 103 MET A N 1
ATOM 840 C CA . MET A 1 103 ? 1.832 -13.989 -11.573 1.00 78.12 103 MET A CA 1
ATOM 841 C C . MET A 1 103 ? 0.914 -13.422 -12.648 1.00 78.12 103 MET A C 1
ATOM 843 O O . MET A 1 103 ? 0.800 -12.207 -12.805 1.00 78.12 103 MET A O 1
ATOM 847 N N . HI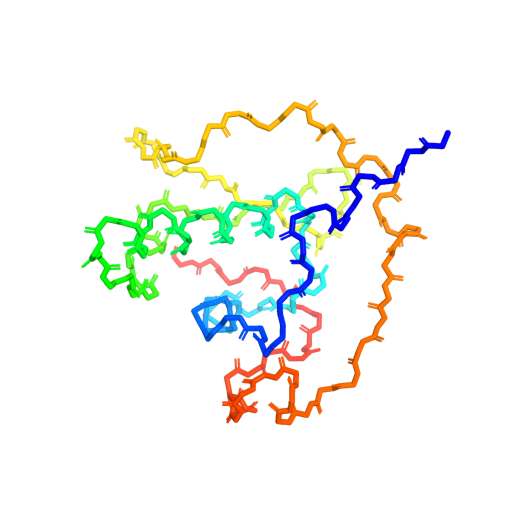S A 1 104 ? 0.242 -14.313 -13.373 1.00 84.12 104 HIS A N 1
ATOM 848 C CA . HIS A 1 104 ? -0.765 -13.922 -14.347 1.00 84.12 104 HIS A CA 1
ATOM 849 C C . HIS A 1 104 ? -1.973 -13.278 -13.654 1.00 84.12 104 HIS A C 1
ATOM 851 O O . HIS A 1 104 ? -2.546 -13.859 -12.729 1.00 84.12 104 HIS A O 1
ATOM 857 N N . VAL A 1 105 ? -2.390 -12.107 -14.137 1.00 85.00 105 VAL A N 1
ATOM 858 C CA . VAL A 1 105 ? -3.557 -11.393 -13.612 1.00 85.00 105 VAL A CA 1
ATOM 859 C C . VAL A 1 105 ? -4.829 -12.069 -14.119 1.00 85.00 105 VAL A C 1
ATOM 861 O O . VAL A 1 105 ? -5.148 -12.047 -15.302 1.00 85.00 105 VAL A O 1
ATOM 864 N N . ASN A 1 106 ? -5.547 -12.719 -13.213 1.00 88.12 106 ASN A N 1
ATOM 865 C CA . ASN A 1 106 ? -6.837 -13.363 -13.447 1.00 88.12 106 ASN A CA 1
ATOM 866 C C . ASN A 1 106 ? -7.705 -13.340 -12.180 1.00 88.12 106 ASN A C 1
ATOM 868 O O . ASN A 1 106 ? -7.282 -12.892 -11.112 1.00 88.12 106 ASN A O 1
ATOM 872 N N . GLU A 1 107 ? -8.912 -13.886 -12.276 1.00 86.75 107 GLU A N 1
ATOM 873 C CA . GLU A 1 107 ? -9.851 -13.969 -11.157 1.00 86.75 107 GLU A CA 1
ATOM 874 C C . GLU A 1 107 ? -9.249 -14.616 -9.899 1.00 86.75 107 GLU A C 1
ATOM 876 O O . GLU A 1 107 ? -9.438 -14.105 -8.800 1.00 86.75 107 GLU A O 1
ATOM 881 N N . LYS A 1 108 ? -8.433 -15.667 -10.040 1.00 87.19 108 LYS A N 1
ATOM 882 C CA . LYS A 1 108 ? -7.788 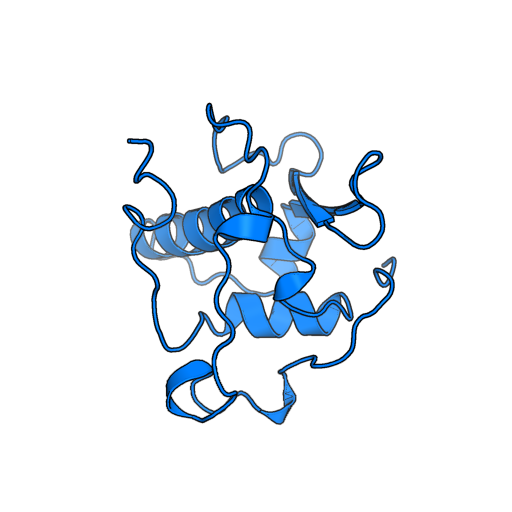-16.340 -8.898 1.00 87.19 108 LYS A CA 1
ATOM 883 C C . LYS A 1 108 ? -6.731 -15.469 -8.215 1.00 87.19 108 LYS A C 1
ATOM 885 O O . LYS A 1 108 ? -6.492 -15.621 -7.022 1.00 87.19 108 LYS A O 1
ATOM 890 N N . SER A 1 109 ? -6.103 -14.558 -8.957 1.00 86.06 109 SER A N 1
ATOM 891 C CA . SER A 1 109 ? -5.101 -13.638 -8.413 1.00 86.06 109 SER A CA 1
ATOM 892 C C . SER A 1 109 ? -5.687 -12.381 -7.768 1.00 86.06 109 SER A C 1
ATOM 894 O O . SER A 1 109 ? -5.102 -11.885 -6.810 1.00 86.06 109 SER A O 1
ATOM 896 N N . ILE A 1 110 ? -6.810 -11.855 -8.276 1.00 87.25 110 ILE A N 1
ATOM 897 C CA . ILE A 1 110 ? -7.330 -10.525 -7.896 1.00 87.25 110 ILE A CA 1
ATOM 898 C C . ILE A 1 110 ? -8.825 -10.503 -7.534 1.00 87.25 110 ILE A C 1
ATOM 900 O O . ILE A 1 110 ? -9.376 -9.434 -7.296 1.00 87.25 110 ILE A O 1
ATOM 904 N N . GLY A 1 111 ? -9.507 -11.651 -7.496 1.00 84.12 111 GLY A N 1
ATOM 905 C CA . GLY A 1 111 ? -10.873 -11.772 -6.972 1.00 84.12 111 GLY A CA 1
ATOM 906 C C . GLY A 1 111 ? -11.926 -10.952 -7.726 1.00 84.12 111 GLY A C 1
ATOM 907 O O . GLY A 1 111 ? -12.806 -10.372 -7.102 1.00 84.12 111 GLY A O 1
ATOM 908 N N . GLY A 1 112 ? -11.806 -10.840 -9.054 1.00 83.56 112 GLY A N 1
ATOM 909 C CA . GLY A 1 112 ? -12.750 -10.085 -9.895 1.00 83.56 112 GLY A CA 1
ATOM 910 C C . GLY A 1 112 ? -12.493 -8.574 -9.974 1.00 83.56 112 GLY A C 1
ATOM 911 O O . GLY A 1 112 ? -13.236 -7.855 -10.637 1.00 83.56 112 GLY A O 1
ATOM 912 N N . LEU A 1 113 ? -11.416 -8.068 -9.369 1.00 84.38 113 LEU A N 1
ATOM 913 C CA . LEU A 1 113 ? -11.083 -6.636 -9.343 1.00 84.38 113 LEU A CA 1
ATOM 914 C C . LEU A 1 113 ? -10.313 -6.153 -10.578 1.00 84.38 113 LEU A C 1
ATOM 916 O O . LEU A 1 113 ? -9.467 -5.268 -10.471 1.00 84.38 113 LEU A O 1
ATOM 920 N N . ALA A 1 114 ? -10.590 -6.715 -11.757 1.00 78.31 114 ALA A N 1
ATOM 921 C CA . ALA A 1 114 ? -9.859 -6.387 -12.984 1.00 78.31 114 ALA A CA 1
ATOM 922 C C . ALA A 1 114 ? -9.899 -4.882 -13.299 1.00 78.31 114 ALA A C 1
ATOM 924 O O . ALA A 1 114 ? -8.871 -4.293 -13.614 1.00 78.31 114 ALA A O 1
ATOM 925 N N . ASN A 1 115 ? -11.056 -4.243 -13.099 1.00 81.31 115 ASN A N 1
ATOM 926 C CA . ASN A 1 115 ? -11.245 -2.808 -13.340 1.00 81.31 115 ASN A CA 1
ATOM 927 C C . ASN A 1 115 ? -10.501 -1.909 -12.342 1.00 81.31 115 ASN A C 1
ATOM 929 O O . ASN A 1 115 ? -10.292 -0.735 -12.621 1.00 81.31 115 ASN A O 1
ATOM 933 N N . ALA A 1 116 ? -10.136 -2.441 -11.174 1.00 83.12 116 ALA A N 1
ATOM 934 C CA . ALA A 1 116 ? -9.379 -1.722 -10.156 1.00 83.12 116 ALA A CA 1
ATOM 935 C C . ALA A 1 116 ? -7.898 -2.120 -10.159 1.00 83.12 116 ALA A C 1
ATOM 937 O O . ALA A 1 116 ? -7.127 -1.593 -9.369 1.00 83.12 116 ALA A O 1
ATOM 938 N N . PHE A 1 117 ? -7.465 -3.057 -11.001 1.00 86.62 117 PHE A N 1
ATOM 939 C CA . PHE A 1 117 ? -6.055 -3.402 -11.093 1.00 86.62 117 PHE A CA 1
ATOM 940 C C . PHE A 1 117 ? -5.326 -2.348 -11.928 1.00 86.62 117 PHE A C 1
ATOM 942 O O . PHE A 1 117 ? -5.721 -2.076 -13.056 1.00 86.62 117 PHE A O 1
ATOM 949 N N . TYR A 1 118 ? -4.254 -1.761 -11.388 1.00 86.12 118 TYR A N 1
ATOM 950 C CA . TYR A 1 118 ? -3.427 -0.791 -12.107 1.00 86.12 118 TYR A CA 1
ATOM 951 C C . TYR A 1 118 ? -2.183 -1.488 -12.691 1.00 86.12 118 TYR A C 1
ATOM 953 O O . TYR A 1 118 ? -1.268 -1.825 -11.933 1.00 86.12 118 TYR A O 1
ATOM 961 N N . PRO A 1 119 ? -2.130 -1.749 -14.014 1.00 81.75 119 PRO A N 1
ATOM 962 C CA . PRO A 1 119 ? -1.101 -2.607 -14.604 1.00 81.75 119 PRO A CA 1
ATOM 963 C C . PRO A 1 119 ? 0.157 -1.848 -15.042 1.00 81.75 119 PRO A C 1
ATOM 965 O O . PRO A 1 119 ? 1.169 -2.472 -15.352 1.00 81.75 119 PRO A O 1
ATOM 968 N N . LEU A 1 120 ? 0.095 -0.517 -15.122 1.00 87.06 120 LEU A N 1
ATOM 969 C CA . LEU A 1 120 ? 1.159 0.297 -15.698 1.00 87.06 120 LEU A CA 1
ATOM 970 C C . LEU A 1 120 ? 2.181 0.698 -14.641 1.00 87.06 120 LEU A C 1
ATOM 972 O O . LEU A 1 120 ? 1.823 1.071 -13.526 1.00 87.06 120 LEU A O 1
ATOM 976 N N . TRP A 1 121 ? 3.458 0.682 -15.019 1.00 84.94 121 TRP A N 1
ATOM 977 C CA . TRP A 1 121 ? 4.507 1.283 -14.206 1.00 84.94 121 TRP A CA 1
ATOM 978 C C . TRP A 1 121 ? 4.293 2.800 -14.157 1.00 84.94 121 TRP A C 1
ATOM 980 O O . TRP A 1 121 ? 4.469 3.488 -15.163 1.00 84.94 121 TRP A O 1
ATOM 990 N N . GLY A 1 122 ? 3.842 3.301 -13.011 1.00 85.25 122 GLY A N 1
ATOM 991 C CA . GLY A 1 122 ? 3.376 4.673 -12.843 1.00 85.25 122 GLY A CA 1
ATOM 992 C C . GLY A 1 122 ? 4.298 5.532 -11.986 1.00 85.25 122 GLY A C 1
ATOM 993 O O . GLY A 1 122 ? 5.207 5.045 -11.314 1.00 85.25 122 GLY A O 1
ATOM 994 N N . THR A 1 123 ? 4.023 6.831 -11.983 1.00 86.94 123 THR A N 1
ATOM 995 C CA . THR A 1 123 ? 4.584 7.771 -11.010 1.00 86.94 123 THR A CA 1
ATOM 996 C C . THR A 1 123 ? 3.540 8.002 -9.933 1.00 86.94 123 THR A C 1
ATOM 998 O O . THR A 1 123 ? 2.374 8.213 -10.259 1.00 86.94 123 THR A O 1
ATOM 1001 N N . LEU A 1 124 ? 3.958 7.998 -8.664 1.00 85.19 124 LEU A N 1
ATOM 1002 C CA . LEU A 1 124 ? 3.057 8.237 -7.540 1.00 85.19 124 LEU A CA 1
ATOM 1003 C C . LEU A 1 124 ? 2.188 9.479 -7.768 1.00 85.19 124 LEU A C 1
ATOM 1005 O O . LEU A 1 124 ? 2.689 10.609 -7.825 1.00 85.19 124 LEU A O 1
ATOM 1009 N N . ARG A 1 125 ? 0.873 9.262 -7.812 1.00 86.62 125 ARG A N 1
ATOM 1010 C CA . ARG A 1 125 ? -0.105 10.341 -7.794 1.00 86.62 125 ARG A CA 1
ATOM 1011 C C . ARG A 1 125 ? -0.092 11.011 -6.421 1.00 86.62 125 ARG A C 1
ATOM 1013 O O . ARG A 1 125 ? -0.486 10.415 -5.419 1.00 86.62 125 ARG A O 1
ATOM 1020 N N . LYS A 1 126 ? 0.373 12.261 -6.372 1.00 71.31 126 LYS A N 1
ATOM 1021 C CA . LYS A 1 126 ? 0.306 13.091 -5.163 1.00 71.31 126 LYS A CA 1
ATOM 1022 C C . LYS A 1 126 ? -1.140 13.551 -4.962 1.00 71.31 126 LYS A C 1
ATOM 1024 O O . LYS A 1 126 ? -1.760 14.029 -5.910 1.00 71.31 126 LYS A O 1
ATOM 1029 N N . CYS A 1 127 ? -1.650 13.345 -3.753 1.00 59.69 127 CYS A N 1
ATOM 1030 C CA . CYS A 1 127 ? -2.947 13.835 -3.292 1.00 59.69 127 CYS A CA 1
ATOM 1031 C C . CYS A 1 127 ? -2.733 15.104 -2.473 1.00 59.69 127 CYS A C 1
ATOM 1033 O O . CYS A 1 127 ? -1.752 15.110 -1.690 1.00 59.69 127 CYS A O 1
#

Radius of gyration: 14.25 Å; chains: 1; bounding box: 34×34×32 Å

Foldseek 3Di:
DPPPLAPVHDDKQDDQLLLLLCLVFLAAPVLEDSQQVCQVVVVVVVCVVVVHDDHNVNLVQFWDWDADPVDGLHTHIDGDDPRDPDDDDPDDCPPVVVVDDDDDDDCGHHVPCPVSGNHDSDDGDDD

Organism: Ficus carica (NCBI:txid3494)

Secondary structure (DSSP, 8-state):
----SSTT---SSPPHHHHHHHHHHT--GGGB-HHHHHHHHHHHHHHHHTT----HHHHHHHEEEEEETTEEEEEEEEEPTT---S-------TTGGGG------SHHHHTT-GGG---S-------

InterPro domains:
  IPR007321 Transposase (putative), gypsy type [PF04195] (5-57)

pLDDT: mean 83.44, std 13.39, range [29.33, 95.38]